Protein AF-V6KPD3-F1 (afdb_monomer_lite)

Organism: NCBI:txid1352936

Sequence (141 aa):
MPAPRALPAHQRRLLRAARAANPHTVLELTSAYPYVVDVTRLPAVLWTAYGGQAAGTALARTLAGDVSPAGSLPQTWYASDADLPDLFDYDVIGARQTYLFRRQPALPLRPRPVIRVLRVRRRLGRCRGRLAWTAARCWLC

Structure (mmCIF, N/CA/C/O backbone):
data_AF-V6KPD3-F1
#
_entry.id   AF-V6KPD3-F1
#
loop_
_atom_site.group_PDB
_atom_site.id
_atom_site.type_symbol
_atom_site.label_atom_id
_atom_site.label_alt_id
_atom_site.label_comp_id
_atom_site.label_asym_id
_atom_site.label_entity_id
_atom_site.label_seq_id
_atom_site.pdbx_PDB_ins_code
_atom_site.Cartn_x
_atom_site.Cartn_y
_atom_site.Cartn_z
_atom_site.occupancy
_atom_site.B_iso_or_equiv
_atom_site.auth_seq_id
_atom_site.auth_comp_id
_atom_site.auth_asym_id
_atom_site.auth_atom_id
_atom_site.pdbx_PDB_model_num
ATOM 1 N N . MET A 1 1 ? 7.419 -13.387 -19.919 1.00 42.94 1 MET A N 1
ATOM 2 C CA . MET A 1 1 ? 6.133 -12.731 -19.596 1.00 42.94 1 MET A CA 1
ATOM 3 C C . MET A 1 1 ? 6.321 -11.947 -18.310 1.00 42.94 1 MET A C 1
ATOM 5 O O . MET A 1 1 ? 6.799 -12.555 -17.356 1.00 42.94 1 MET A O 1
ATOM 9 N N . PRO A 1 2 ? 6.045 -10.634 -18.268 1.00 52.66 2 PRO A N 1
ATOM 10 C CA . PRO A 1 2 ? 6.165 -9.879 -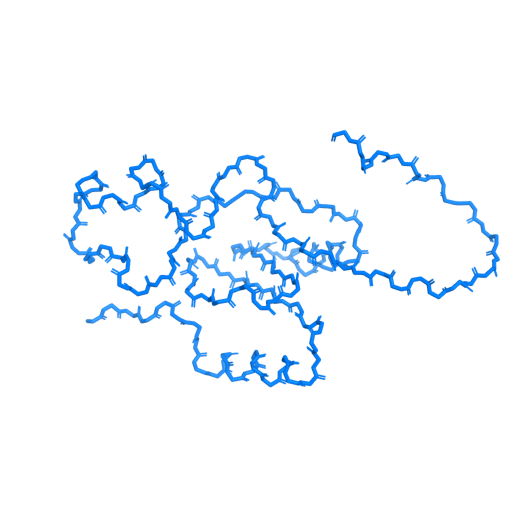17.025 1.00 52.66 2 PRO A CA 1
ATOM 11 C C . PRO A 1 2 ? 5.198 -10.448 -15.979 1.00 52.66 2 PRO A C 1
ATOM 13 O O . PRO A 1 2 ? 4.075 -10.837 -16.307 1.00 52.66 2 PRO A O 1
ATOM 16 N N . ALA A 1 3 ? 5.650 -10.548 -14.729 1.00 58.75 3 ALA A N 1
ATOM 17 C CA . ALA A 1 3 ? 4.810 -11.026 -13.639 1.00 58.75 3 ALA A CA 1
ATOM 18 C C . ALA A 1 3 ? 3.629 -10.057 -13.424 1.00 58.75 3 ALA A C 1
ATOM 20 O O . ALA A 1 3 ? 3.833 -8.838 -13.463 1.00 58.75 3 ALA A O 1
ATOM 21 N N . PRO A 1 4 ? 2.406 -10.566 -13.191 1.00 63.75 4 PRO A N 1
ATOM 22 C CA . PRO A 1 4 ? 1.257 -9.713 -12.910 1.00 63.75 4 PRO A CA 1
ATOM 23 C C . PRO A 1 4 ? 1.514 -8.918 -11.628 1.00 63.75 4 PRO A C 1
ATOM 25 O O . PRO A 1 4 ? 1.875 -9.501 -10.605 1.00 63.75 4 PRO A O 1
ATOM 28 N N . ARG A 1 5 ? 1.296 -7.596 -11.652 1.00 74.25 5 ARG A N 1
ATOM 29 C CA . ARG A 1 5 ? 1.456 -6.738 -10.456 1.00 74.25 5 ARG A CA 1
ATOM 30 C C . ARG A 1 5 ? 0.164 -6.625 -9.670 1.00 74.25 5 ARG A C 1
ATOM 32 O O . ARG A 1 5 ? 0.048 -5.817 -8.751 1.00 74.25 5 ARG A O 1
ATOM 39 N N . ALA A 1 6 ? -0.822 -7.442 -10.019 1.00 84.25 6 ALA A N 1
ATOM 40 C CA . ALA A 1 6 ? -1.980 -7.686 -9.189 1.00 84.25 6 ALA A CA 1
ATOM 41 C C . ALA A 1 6 ? -1.569 -8.425 -7.909 1.00 84.25 6 ALA A C 1
ATOM 43 O O . ALA A 1 6 ? -0.656 -9.252 -7.905 1.00 84.25 6 ALA A O 1
ATOM 44 N N . LEU A 1 7 ? -2.306 -8.185 -6.824 1.00 86.56 7 LEU A N 1
ATOM 45 C CA . LEU A 1 7 ? -2.158 -8.996 -5.618 1.00 86.56 7 LEU A CA 1
ATOM 46 C C . LEU A 1 7 ? -2.358 -10.488 -5.952 1.00 86.56 7 LEU A C 1
ATOM 48 O O . LEU A 1 7 ? -3.273 -10.825 -6.720 1.00 86.56 7 LEU A O 1
ATOM 52 N N . PRO A 1 8 ? -1.578 -11.394 -5.336 1.00 90.19 8 PRO A N 1
ATOM 53 C CA . PRO A 1 8 ? -1.774 -12.829 -5.467 1.00 90.19 8 PRO A CA 1
ATOM 54 C C . PRO A 1 8 ? -3.238 -13.243 -5.277 1.00 90.19 8 PRO A C 1
ATOM 56 O O . PRO A 1 8 ? -3.968 -12.694 -4.444 1.00 90.19 8 PRO A O 1
ATOM 59 N N . ALA A 1 9 ? -3.685 -14.247 -6.037 1.00 90.19 9 ALA A N 1
ATOM 60 C CA . ALA A 1 9 ? -5.098 -14.635 -6.094 1.00 90.19 9 ALA A CA 1
ATOM 61 C C . ALA A 1 9 ? -5.710 -14.936 -4.711 1.00 90.19 9 ALA A C 1
ATOM 63 O O . ALA A 1 9 ? -6.864 -14.585 -4.449 1.00 90.19 9 ALA A O 1
ATOM 64 N N . HIS A 1 10 ? -4.930 -15.534 -3.806 1.00 93.19 10 HIS A N 1
ATOM 65 C CA . HIS A 1 10 ? -5.351 -15.821 -2.435 1.00 93.19 10 HIS A CA 1
ATOM 66 C C . HIS A 1 10 ? -5.546 -14.545 -1.596 1.00 93.19 10 HIS A C 1
ATOM 68 O O . HIS A 1 10 ? -6.561 -14.430 -0.912 1.00 93.19 10 HIS A O 1
ATOM 74 N N . GLN A 1 11 ? -4.663 -13.547 -1.713 1.00 92.88 11 GLN A N 1
ATOM 75 C CA . GLN A 1 11 ? -4.800 -12.258 -1.019 1.00 92.88 11 GLN A CA 1
ATOM 76 C C . GLN A 1 11 ? -5.990 -11.460 -1.554 1.00 92.88 11 GLN A C 1
ATOM 78 O O . GLN A 1 11 ? -6.757 -10.887 -0.783 1.00 92.88 11 GLN A O 1
ATOM 83 N N . ARG A 1 12 ? -6.229 -11.495 -2.872 1.00 91.44 12 ARG A N 1
ATOM 84 C CA . ARG A 1 12 ? -7.430 -10.888 -3.471 1.00 91.44 12 ARG A CA 1
ATOM 85 C C . ARG A 1 12 ? -8.715 -11.533 -2.957 1.00 91.44 12 ARG A C 1
ATOM 87 O O . ARG A 1 12 ? -9.699 -10.833 -2.729 1.00 91.44 12 ARG A O 1
ATOM 94 N N . ARG A 1 13 ? -8.729 -12.862 -2.797 1.00 93.44 13 ARG A N 1
ATOM 95 C CA . ARG A 1 13 ? -9.861 -13.583 -2.193 1.00 93.44 13 ARG A CA 1
ATOM 96 C C . ARG A 1 13 ? -10.072 -13.170 -0.739 1.00 93.44 13 ARG A C 1
ATOM 98 O O . ARG A 1 13 ? -11.207 -12.883 -0.375 1.00 93.44 13 ARG A O 1
ATOM 105 N N . LEU A 1 14 ? -8.999 -13.090 0.048 1.00 93.88 14 LEU A N 1
ATOM 106 C CA . LEU A 1 14 ? -9.054 -12.654 1.442 1.00 93.88 14 LEU A CA 1
ATOM 107 C C . LEU A 1 14 ? -9.606 -11.231 1.565 1.00 93.88 14 LEU A C 1
ATOM 109 O O . LEU A 1 14 ? -10.541 -11.009 2.327 1.00 93.88 14 LEU A O 1
ATOM 113 N N . LEU A 1 15 ? -9.096 -10.290 0.767 1.00 91.25 15 LEU A N 1
ATOM 114 C CA . LEU A 1 15 ? -9.579 -8.911 0.762 1.00 91.25 15 LEU A CA 1
ATOM 115 C C . LEU A 1 15 ? -11.074 -8.841 0.430 1.00 91.25 15 LEU A C 1
ATOM 117 O O . LEU A 1 15 ? -11.818 -8.133 1.104 1.00 91.25 15 LEU A O 1
ATOM 121 N N . ARG A 1 16 ? -11.539 -9.606 -0.569 1.00 91.94 16 ARG A N 1
ATOM 122 C CA . ARG A 1 16 ? -12.972 -9.685 -0.899 1.00 91.94 16 ARG A CA 1
ATOM 123 C C . ARG A 1 16 ? -13.803 -10.259 0.246 1.00 91.94 16 ARG A C 1
ATOM 125 O O . ARG A 1 16 ? -14.843 -9.692 0.559 1.00 91.94 16 ARG A O 1
ATOM 132 N N . ALA A 1 17 ? -13.349 -11.344 0.871 1.00 94.62 17 ALA A N 1
ATOM 133 C CA . ALA A 1 17 ? -14.051 -11.969 1.990 1.00 94.62 17 ALA A CA 1
ATOM 134 C C . ALA A 1 17 ? -14.130 -11.033 3.207 1.00 94.62 17 ALA A C 1
ATOM 136 O O . ALA A 1 17 ? -15.209 -10.829 3.756 1.00 94.62 17 ALA A O 1
ATOM 137 N N . ALA A 1 18 ? -13.017 -10.390 3.571 1.00 93.50 18 ALA A N 1
ATOM 138 C CA . ALA A 1 18 ? -12.966 -9.416 4.659 1.00 93.50 18 ALA A CA 1
ATOM 139 C C . ALA A 1 18 ? -13.911 -8.234 4.402 1.00 93.50 18 ALA A C 1
ATOM 141 O O . ALA A 1 18 ? -14.655 -7.833 5.292 1.00 93.50 18 ALA A O 1
ATOM 142 N N . ARG A 1 19 ? -13.937 -7.730 3.163 1.00 91.31 19 ARG A N 1
ATOM 143 C CA . ARG A 1 19 ? -14.826 -6.643 2.735 1.00 91.31 19 ARG A CA 1
ATOM 144 C C . ARG A 1 19 ? -16.302 -7.015 2.740 1.00 91.31 19 ARG A C 1
ATOM 146 O O . ARG A 1 19 ? -17.128 -6.164 3.052 1.00 91.31 19 ARG A O 1
ATOM 153 N N . ALA A 1 20 ? -16.625 -8.251 2.367 1.00 93.06 20 ALA A N 1
ATOM 154 C CA . ALA A 1 20 ? -17.989 -8.762 2.423 1.00 93.06 20 ALA A CA 1
ATOM 155 C C . ALA A 1 20 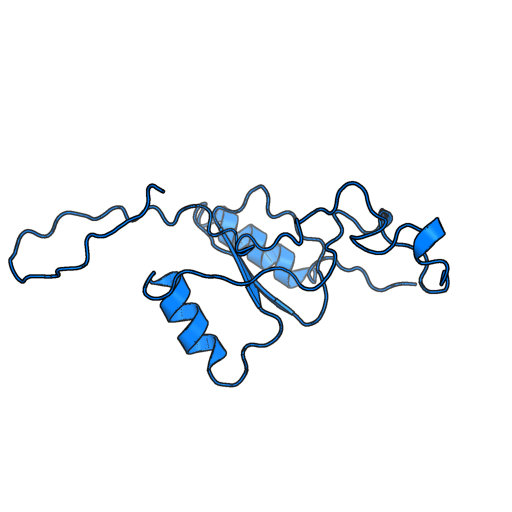? -18.467 -8.907 3.876 1.00 93.06 20 ALA A C 1
ATOM 157 O O . ALA A 1 20 ? -19.610 -8.581 4.175 1.00 93.06 20 ALA A O 1
ATOM 158 N N . ALA A 1 21 ? -17.579 -9.335 4.778 1.00 95.75 21 ALA A N 1
ATOM 159 C CA . ALA A 1 21 ? -17.875 -9.441 6.203 1.00 95.75 21 ALA A CA 1
ATOM 160 C C . ALA A 1 21 ? -17.950 -8.072 6.903 1.00 95.75 21 ALA A C 1
ATOM 162 O O . ALA A 1 21 ? -18.734 -7.898 7.833 1.00 95.75 21 ALA A O 1
ATOM 163 N N . ASN A 1 22 ? -17.138 -7.097 6.480 1.00 93.25 22 ASN A N 1
ATOM 164 C CA . ASN A 1 22 ? -17.096 -5.771 7.084 1.00 93.25 22 ASN A CA 1
ATOM 165 C C . ASN A 1 22 ? -16.814 -4.665 6.039 1.00 93.25 22 ASN A C 1
ATOM 167 O O . ASN A 1 22 ? -15.699 -4.553 5.529 1.00 93.25 22 ASN A O 1
ATOM 171 N N . PRO A 1 23 ? -17.762 -3.749 5.763 1.00 87.81 23 PRO A N 1
ATOM 172 C CA . PRO A 1 23 ? -17.534 -2.642 4.831 1.00 87.81 23 PRO A CA 1
ATOM 173 C C . PRO A 1 23 ? -16.516 -1.604 5.341 1.00 87.81 23 PRO A C 1
ATOM 175 O O . PRO A 1 23 ? -16.084 -0.741 4.573 1.00 87.81 23 PRO A O 1
ATOM 178 N N . HIS A 1 24 ? -16.103 -1.680 6.610 1.00 88.88 24 HIS A N 1
ATOM 179 C CA . HIS A 1 24 ? -15.083 -0.830 7.226 1.00 88.88 24 HIS A CA 1
ATOM 180 C C . HIS A 1 24 ? -13.673 -1.454 7.242 1.00 88.88 24 HIS A C 1
ATOM 182 O O . HIS A 1 24 ? -12.810 -0.978 7.975 1.00 88.88 24 HIS A O 1
ATOM 188 N N . THR A 1 25 ? -13.401 -2.489 6.436 1.00 89.75 25 THR A N 1
ATOM 189 C CA . THR A 1 25 ? -12.044 -3.051 6.296 1.00 89.75 25 THR A CA 1
ATOM 190 C C . THR A 1 25 ? -11.041 -2.012 5.792 1.00 89.75 25 THR A C 1
ATOM 192 O O . THR A 1 25 ? -11.245 -1.417 4.732 1.00 89.75 25 THR A O 1
ATOM 195 N N . VAL A 1 26 ? -9.932 -1.858 6.517 1.00 89.88 26 VAL A N 1
ATOM 196 C CA . VAL A 1 26 ? -8.744 -1.091 6.112 1.00 89.88 26 VAL A CA 1
ATOM 197 C C . VAL A 1 26 ? -7.726 -2.046 5.492 1.00 89.88 26 VAL A C 1
ATOM 199 O O . VAL A 1 26 ? -7.571 -3.167 5.974 1.00 89.88 26 VAL A O 1
ATOM 202 N N . LEU A 1 27 ? -7.041 -1.614 4.433 1.00 90.19 27 LEU A N 1
ATOM 203 C CA . LEU A 1 27 ? -5.962 -2.378 3.805 1.00 90.19 27 LEU A CA 1
ATOM 204 C C . LEU A 1 27 ? -4.607 -1.774 4.179 1.00 90.19 27 LEU A C 1
ATOM 206 O O . LEU A 1 27 ? -4.382 -0.585 3.969 1.00 90.19 27 LEU A O 1
ATOM 210 N N . GLU A 1 28 ? -3.703 -2.598 4.692 1.00 91.00 28 GLU A N 1
ATOM 211 C CA . GLU A 1 28 ? -2.286 -2.269 4.833 1.00 91.00 28 GLU A CA 1
ATOM 212 C C . GLU A 1 28 ? -1.491 -3.083 3.804 1.00 91.00 28 GLU A C 1
ATOM 214 O O . GLU A 1 28 ? -1.781 -4.258 3.574 1.00 91.00 28 GLU A O 1
ATOM 219 N N . LEU A 1 29 ? -0.563 -2.420 3.116 1.00 89.69 29 LEU A N 1
ATOM 220 C CA . LEU A 1 29 ? 0.290 -3.001 2.088 1.00 89.69 29 LEU A CA 1
ATOM 221 C C . LEU A 1 29 ? 1.757 -2.781 2.455 1.00 89.69 29 LEU A C 1
ATOM 223 O O . LEU A 1 29 ? 2.285 -1.686 2.264 1.00 89.69 29 LEU A O 1
ATOM 227 N N . THR A 1 30 ? 2.427 -3.849 2.878 1.00 90.12 30 THR A N 1
ATOM 228 C CA . THR A 1 30 ? 3.888 -3.901 2.991 1.00 90.12 30 THR A CA 1
ATOM 229 C C . THR A 1 30 ? 4.481 -4.479 1.704 1.00 90.12 30 THR A C 1
ATOM 231 O O . THR A 1 30 ? 4.232 -5.640 1.372 1.00 90.12 30 THR A O 1
ATOM 234 N N . SER A 1 31 ? 5.225 -3.681 0.931 1.00 87.31 31 SER A N 1
ATOM 235 C CA . SER A 1 31 ? 5.777 -4.127 -0.361 1.00 87.31 31 SER A CA 1
ATOM 236 C C . SER A 1 31 ? 6.930 -3.273 -0.886 1.00 87.31 31 SER A C 1
ATOM 238 O O . SER A 1 31 ? 6.906 -2.051 -0.778 1.00 87.31 31 SER A O 1
ATOM 240 N N . ALA A 1 32 ? 7.894 -3.907 -1.564 1.00 84.56 32 ALA A N 1
ATOM 241 C CA . ALA A 1 32 ? 9.011 -3.207 -2.209 1.00 84.56 32 ALA A CA 1
ATOM 242 C C . ALA A 1 32 ? 8.613 -2.442 -3.487 1.00 84.56 32 ALA A C 1
ATOM 244 O O . ALA A 1 32 ? 9.277 -1.486 -3.870 1.00 84.56 32 ALA A O 1
ATOM 245 N N . TYR A 1 33 ? 7.556 -2.885 -4.169 1.00 82.25 33 TYR A N 1
ATOM 246 C CA . TYR A 1 33 ? 7.161 -2.433 -5.504 1.00 82.25 33 TYR A CA 1
ATOM 247 C C . TYR A 1 33 ? 5.662 -2.110 -5.554 1.00 82.25 33 TYR A C 1
ATOM 249 O O . TYR A 1 33 ? 4.899 -2.602 -4.720 1.00 82.25 33 TYR A O 1
ATOM 257 N N . PRO A 1 34 ? 5.220 -1.265 -6.504 1.00 81.12 34 PRO A N 1
ATOM 258 C CA . PRO A 1 34 ? 3.825 -0.863 -6.580 1.00 81.12 34 PRO A CA 1
ATOM 259 C C . PRO A 1 34 ? 2.959 -2.029 -7.063 1.00 81.12 34 PRO A C 1
ATOM 261 O O . PRO A 1 34 ? 3.265 -2.668 -8.071 1.00 81.12 34 PRO A O 1
ATOM 264 N N . TYR A 1 35 ? 1.853 -2.263 -6.359 1.00 84.56 35 TYR A N 1
ATOM 265 C CA . TYR A 1 35 ? 0.826 -3.217 -6.763 1.00 84.56 35 TYR A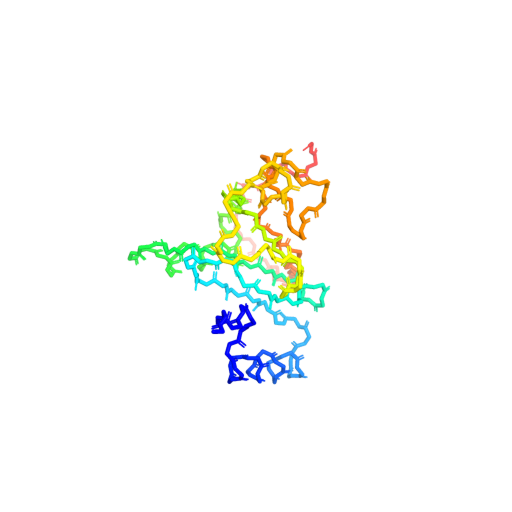 CA 1
ATOM 266 C C . TYR A 1 35 ? -0.332 -2.507 -7.460 1.00 84.56 35 TYR A C 1
ATOM 268 O O . TYR A 1 35 ? -0.740 -1.409 -7.077 1.00 84.56 35 TYR A O 1
ATOM 276 N N . VAL A 1 36 ? -0.922 -3.186 -8.438 1.00 83.38 36 VAL A N 1
ATOM 277 C CA . VAL A 1 36 ? -2.174 -2.782 -9.073 1.00 83.38 36 VAL A CA 1
ATOM 278 C C . VAL A 1 36 ? -3.333 -3.289 -8.216 1.00 83.38 36 VAL A C 1
ATOM 280 O O . VAL A 1 36 ? -3.694 -4.470 -8.235 1.00 83.38 36 VAL A O 1
ATOM 283 N N . VAL A 1 37 ? -3.898 -2.383 -7.416 1.00 80.62 37 VAL A N 1
ATOM 284 C CA . VAL A 1 37 ? -5.021 -2.652 -6.508 1.00 80.62 37 VAL A CA 1
ATOM 285 C C . VAL A 1 37 ? -6.058 -1.547 -6.636 1.00 80.62 37 VAL A C 1
ATOM 287 O O . VAL A 1 37 ? -5.732 -0.366 -6.549 1.00 80.62 37 VAL A O 1
ATOM 290 N N . ASP A 1 38 ? -7.327 -1.931 -6.783 1.00 78.88 38 ASP A N 1
ATOM 291 C CA . ASP A 1 38 ? -8.435 -0.983 -6.694 1.00 78.88 38 ASP A CA 1
ATOM 292 C C . ASP A 1 38 ? -8.651 -0.559 -5.235 1.00 78.88 38 ASP A C 1
ATOM 294 O O . ASP A 1 38 ? -9.205 -1.294 -4.413 1.00 78.88 38 ASP A O 1
ATOM 298 N N . VAL A 1 39 ? -8.200 0.653 -4.925 1.00 79.25 39 VAL A N 1
ATOM 299 C CA . VAL A 1 39 ? -8.324 1.274 -3.603 1.00 79.25 39 VAL A CA 1
ATOM 300 C C . VAL A 1 39 ? -9.564 2.160 -3.471 1.00 79.25 39 VAL A C 1
ATOM 302 O O . VAL A 1 39 ? -9.851 2.646 -2.381 1.00 79.25 39 VAL A O 1
ATOM 305 N N . THR A 1 40 ? -10.322 2.377 -4.551 1.00 77.12 40 THR A N 1
ATOM 306 C CA . THR A 1 40 ? -11.430 3.351 -4.582 1.00 77.12 40 THR A CA 1
ATOM 307 C C . THR A 1 40 ? -12.588 2.967 -3.664 1.00 77.12 40 THR A C 1
ATOM 309 O O . THR A 1 40 ? -13.296 3.830 -3.149 1.00 77.12 40 THR A O 1
ATOM 312 N N . ARG A 1 41 ? -12.764 1.662 -3.430 1.00 77.31 41 ARG A N 1
ATOM 313 C CA . ARG A 1 41 ? -13.839 1.092 -2.605 1.00 77.31 41 ARG A CA 1
ATOM 314 C C . ARG A 1 41 ? -13.424 0.839 -1.157 1.00 77.31 41 ARG A C 1
ATOM 316 O O . ARG A 1 41 ? -14.229 0.313 -0.387 1.00 77.31 41 ARG A O 1
ATOM 323 N N . LEU A 1 42 ? -12.189 1.171 -0.785 1.00 81.56 42 LEU A N 1
ATOM 324 C CA . LEU A 1 42 ? -11.676 0.982 0.567 1.00 81.56 42 LEU A CA 1
ATOM 325 C C . LEU A 1 42 ? -11.806 2.279 1.374 1.00 81.56 42 LEU A C 1
ATOM 327 O O . LEU A 1 42 ? -11.475 3.348 0.864 1.00 81.56 42 LEU A O 1
ATOM 331 N N . PRO A 1 43 ? -12.257 2.210 2.640 1.00 84.00 43 PRO A N 1
ATOM 332 C CA . PRO A 1 43 ? -12.298 3.369 3.514 1.00 84.00 43 PRO A CA 1
ATOM 333 C C . PRO A 1 43 ? -10.892 3.900 3.764 1.00 84.00 43 PRO A C 1
ATOM 335 O O . PRO A 1 43 ? -10.706 5.096 3.721 1.00 84.00 43 PRO A O 1
ATOM 338 N N . ALA A 1 44 ? -9.880 3.060 3.968 1.00 84.88 44 ALA A N 1
ATOM 339 C CA . ALA A 1 44 ? -8.512 3.541 4.112 1.00 84.88 44 ALA A CA 1
ATOM 340 C C . ALA A 1 44 ? -7.511 2.530 3.561 1.00 84.88 44 ALA A C 1
ATOM 342 O O . ALA A 1 44 ? -7.748 1.318 3.614 1.00 84.88 44 ALA A O 1
ATOM 343 N N . VAL A 1 45 ? -6.395 3.057 3.054 1.00 86.62 45 VAL A N 1
ATOM 344 C CA . VAL A 1 45 ? -5.254 2.266 2.591 1.00 86.62 45 VAL A CA 1
ATOM 345 C C . VAL A 1 45 ? -3.966 2.860 3.147 1.00 86.62 45 VAL A C 1
ATOM 347 O O . VAL A 1 45 ? -3.722 4.062 3.029 1.00 86.62 45 VAL A O 1
ATOM 350 N N . LEU A 1 46 ? -3.160 2.001 3.760 1.00 88.25 46 LEU A N 1
ATOM 351 C CA . LEU A 1 46 ? -1.824 2.288 4.266 1.00 88.25 46 LEU A CA 1
ATOM 352 C C . LEU A 1 46 ? -0.814 1.536 3.405 1.00 88.25 46 LEU A C 1
ATOM 354 O O . LEU A 1 46 ? -1.028 0.370 3.084 1.00 88.25 46 LEU A O 1
ATOM 358 N N . TRP A 1 47 ? 0.280 2.197 3.042 1.00 88.25 47 TRP A N 1
ATOM 359 C CA . TRP A 1 47 ? 1.405 1.548 2.380 1.00 88.25 47 TRP A CA 1
ATOM 360 C C . TRP A 1 47 ? 2.690 1.838 3.142 1.00 88.25 47 TRP A C 1
ATOM 362 O O . TRP A 1 47 ? 2.924 2.966 3.580 1.00 88.25 47 TRP A O 1
ATOM 372 N N . THR A 1 48 ? 3.519 0.812 3.266 1.00 86.81 48 THR A N 1
ATOM 373 C CA . THR A 1 48 ? 4.888 0.898 3.757 1.00 86.81 48 THR A CA 1
ATOM 374 C C . THR A 1 48 ? 5.772 0.027 2.873 1.00 86.81 48 THR A C 1
ATOM 376 O O . THR A 1 48 ? 5.327 -1.001 2.363 1.00 86.81 48 THR A O 1
ATOM 379 N N . ALA A 1 49 ? 7.023 0.432 2.658 1.00 82.06 49 ALA A N 1
ATOM 380 C CA . ALA A 1 49 ? 7.961 -0.400 1.914 1.00 82.06 49 ALA A CA 1
ATOM 381 C C . ALA A 1 49 ? 8.321 -1.635 2.752 1.00 82.06 49 ALA A C 1
ATOM 383 O O . ALA A 1 49 ? 7.771 -2.715 2.561 1.00 82.06 49 ALA A O 1
ATOM 384 N N . TYR A 1 50 ? 9.179 -1.422 3.749 1.00 80.38 50 TYR A N 1
ATOM 385 C CA . TYR A 1 50 ? 9.433 -2.318 4.871 1.00 80.38 50 TYR A CA 1
ATOM 386 C C . TYR A 1 50 ? 9.812 -1.438 6.067 1.00 80.38 50 TYR A C 1
ATOM 388 O O . TYR A 1 50 ? 10.812 -0.729 6.025 1.00 80.38 50 TYR A O 1
ATOM 396 N N . GLY A 1 51 ? 9.005 -1.437 7.129 1.00 78.88 51 GLY A N 1
ATOM 397 C CA . GLY A 1 51 ? 9.183 -0.535 8.280 1.00 78.88 51 GLY A CA 1
ATOM 398 C C . GLY A 1 51 ? 10.209 -1.002 9.324 1.00 78.88 51 GLY A C 1
ATOM 399 O O . GLY A 1 51 ? 10.153 -0.558 10.470 1.00 78.88 51 GLY A O 1
ATOM 400 N N . GLY A 1 52 ? 11.091 -1.941 8.965 1.00 87.94 52 GLY A N 1
ATOM 401 C CA . GLY A 1 52 ? 12.032 -2.580 9.889 1.00 87.94 52 GLY A CA 1
ATOM 402 C C . GLY A 1 52 ? 11.353 -3.291 11.069 1.00 87.94 52 GLY A C 1
ATOM 403 O O . GLY A 1 52 ? 10.164 -3.602 11.039 1.00 87.94 52 GLY A O 1
ATOM 404 N N . GLN A 1 53 ? 12.114 -3.527 12.140 1.00 92.44 53 GLN A N 1
ATOM 405 C CA . GLN A 1 53 ? 11.640 -4.252 13.333 1.00 92.44 53 GLN A CA 1
ATOM 406 C C . GLN A 1 53 ? 10.526 -3.508 14.092 1.00 92.44 53 GLN A C 1
ATOM 408 O O . GLN A 1 53 ? 9.699 -4.123 14.758 1.00 92.44 53 GLN A O 1
ATOM 413 N N . ALA A 1 54 ? 10.467 -2.180 13.967 1.00 91.06 54 ALA A N 1
ATOM 414 C CA . ALA A 1 54 ? 9.461 -1.347 14.624 1.00 91.06 54 ALA A CA 1
ATOM 415 C C . ALA A 1 54 ? 8.179 -1.146 13.788 1.00 91.06 54 ALA A C 1
ATOM 417 O O . ALA A 1 54 ? 7.281 -0.422 14.227 1.00 91.06 54 ALA A O 1
ATOM 418 N N . ALA A 1 55 ? 8.067 -1.776 12.608 1.00 88.88 55 ALA A N 1
ATOM 419 C CA . ALA A 1 55 ? 6.952 -1.580 11.677 1.00 88.88 55 ALA A CA 1
ATOM 420 C C . ALA A 1 55 ? 5.582 -1.827 12.323 1.00 88.88 55 ALA A C 1
ATOM 422 O O . ALA A 1 55 ? 4.668 -1.025 12.147 1.00 88.88 55 ALA A O 1
ATOM 423 N N . GLY A 1 56 ? 5.449 -2.906 13.102 1.00 89.31 56 GLY A N 1
ATOM 424 C CA . GLY A 1 56 ? 4.190 -3.261 13.763 1.00 89.31 56 GLY A CA 1
ATOM 425 C C . GLY A 1 56 ? 3.744 -2.205 14.774 1.00 89.31 56 GLY A C 1
ATOM 426 O O . GLY A 1 56 ? 2.596 -1.762 14.748 1.00 89.31 56 GLY A O 1
ATOM 427 N N . THR A 1 57 ? 4.668 -1.732 15.614 1.00 92.75 57 THR A N 1
ATOM 428 C CA . THR A 1 57 ? 4.401 -0.661 16.585 1.00 92.75 57 THR A CA 1
ATOM 429 C C . THR A 1 57 ? 4.040 0.645 15.884 1.00 92.75 57 THR A C 1
ATOM 431 O O . THR A 1 57 ? 3.088 1.315 16.284 1.00 92.75 57 THR A O 1
ATOM 434 N N . ALA A 1 58 ? 4.767 1.005 14.824 1.00 89.12 58 ALA A N 1
ATOM 435 C CA . ALA A 1 58 ? 4.475 2.200 14.040 1.00 89.12 58 ALA A CA 1
ATOM 436 C C . ALA A 1 58 ? 3.074 2.127 13.412 1.00 89.12 58 ALA A C 1
ATOM 438 O O . ALA A 1 58 ? 2.279 3.052 13.575 1.00 89.12 58 ALA A O 1
ATOM 439 N N . LEU A 1 59 ? 2.738 0.997 12.783 1.00 89.62 59 LEU A N 1
ATOM 440 C CA . LEU A 1 59 ? 1.430 0.758 12.182 1.00 89.62 59 LEU A CA 1
ATOM 441 C C . LEU A 1 59 ? 0.299 0.852 13.214 1.00 89.62 59 LEU A C 1
ATOM 443 O O . LEU A 1 59 ? -0.698 1.531 12.968 1.00 89.62 59 LEU A O 1
ATOM 447 N N . ALA A 1 60 ? 0.459 0.219 14.379 1.00 91.38 60 ALA A N 1
ATOM 448 C CA . ALA A 1 60 ? -0.539 0.252 15.444 1.00 91.38 60 ALA A CA 1
ATOM 449 C C . ALA A 1 60 ? -0.801 1.683 15.940 1.00 91.38 60 ALA A C 1
ATOM 451 O O . ALA A 1 60 ? -1.955 2.098 16.039 1.00 91.38 60 ALA A O 1
ATOM 452 N N . ARG A 1 61 ? 0.259 2.467 16.176 1.00 91.38 61 ARG A N 1
ATOM 453 C CA . ARG A 1 61 ? 0.154 3.875 16.601 1.00 91.38 61 ARG A CA 1
ATOM 454 C C . ARG A 1 61 ? -0.502 4.752 15.536 1.00 91.38 61 ARG A C 1
ATOM 456 O O . ARG A 1 61 ? -1.311 5.618 15.866 1.00 91.38 61 ARG A O 1
ATOM 463 N N . THR A 1 62 ? -0.215 4.513 14.257 1.00 89.88 62 THR A N 1
ATOM 464 C CA . THR A 1 62 ? -0.886 5.218 13.155 1.00 89.88 62 THR A CA 1
ATOM 465 C C . THR A 1 62 ? -2.370 4.860 13.068 1.00 89.88 62 THR A C 1
ATOM 467 O O . THR A 1 62 ? -3.205 5.752 12.926 1.00 89.88 62 THR A O 1
ATOM 470 N N . LEU A 1 63 ? -2.728 3.580 13.206 1.00 88.12 63 LEU A N 1
ATOM 471 C CA . LEU A 1 63 ? -4.125 3.129 13.198 1.00 88.12 63 LEU A CA 1
ATOM 472 C C . LEU A 1 63 ? -4.917 3.630 14.418 1.00 88.12 63 LEU A C 1
ATOM 474 O O . LEU A 1 63 ? -6.099 3.949 14.288 1.00 88.12 63 LEU A O 1
ATOM 478 N N . ALA A 1 64 ? -4.274 3.736 15.585 1.00 89.69 64 ALA A N 1
ATOM 479 C CA . ALA A 1 64 ? -4.868 4.288 16.805 1.00 89.69 64 ALA A CA 1
ATOM 480 C C . ALA A 1 64 ? -5.087 5.815 16.739 1.00 89.69 64 ALA A C 1
ATOM 482 O O . ALA A 1 64 ? -5.965 6.353 17.431 1.00 89.69 64 ALA A O 1
ATOM 483 N N . GLY A 1 65 ? -4.334 6.493 15.865 1.00 87.94 65 GLY A N 1
ATOM 484 C CA . GLY A 1 65 ? -4.339 7.943 15.687 1.00 87.94 65 GLY A CA 1
ATOM 485 C C . GLY A 1 65 ? -3.296 8.686 16.526 1.00 87.94 65 GLY A C 1
ATOM 486 O O . GLY A 1 65 ? -3.328 9.912 16.559 1.00 87.94 65 GLY A O 1
ATOM 487 N N . ASP A 1 66 ? -2.367 7.977 17.170 1.00 90.25 66 ASP A N 1
ATOM 488 C CA . ASP A 1 66 ? -1.285 8.578 17.964 1.00 90.25 66 ASP A CA 1
ATOM 489 C C . ASP A 1 66 ? -0.258 9.292 17.079 1.00 90.25 66 ASP A C 1
ATOM 491 O O . ASP A 1 66 ? 0.421 10.220 17.515 1.00 90.25 66 ASP A O 1
ATOM 495 N N . VAL A 1 67 ? -0.117 8.833 15.831 1.00 86.50 67 VAL A N 1
ATOM 496 C CA . VAL A 1 67 ? 0.789 9.405 14.834 1.00 86.50 67 VAL A CA 1
ATOM 497 C C . VAL A 1 67 ? 0.021 9.636 13.542 1.00 86.50 67 VAL A C 1
ATOM 499 O O . VAL A 1 67 ? -0.511 8.698 12.947 1.00 86.50 67 VAL A O 1
ATOM 502 N N . SER A 1 68 ? -0.006 10.888 13.085 1.00 85.31 68 SER A N 1
ATOM 503 C CA . SER A 1 68 ? -0.543 11.215 11.765 1.00 85.31 68 SER A CA 1
ATOM 504 C C . SER A 1 68 ? 0.450 10.787 10.689 1.00 85.31 68 SER A C 1
ATOM 506 O O . SER A 1 68 ? 1.633 11.123 10.780 1.00 85.31 68 SER A O 1
ATOM 508 N N . PRO A 1 69 ? 0.008 10.048 9.666 1.00 83.25 69 PRO A N 1
ATOM 509 C CA . PRO A 1 69 ? 0.912 9.613 8.627 1.00 83.25 69 PRO A CA 1
ATOM 510 C C . PRO A 1 69 ? 1.345 10.799 7.759 1.00 83.25 69 PRO A C 1
ATOM 512 O O . PRO A 1 69 ? 0.510 11.587 7.319 1.00 83.25 69 PRO A O 1
ATOM 515 N N . ALA A 1 70 ? 2.652 10.904 7.505 1.00 80.69 70 ALA A N 1
ATOM 516 C CA . ALA A 1 70 ? 3.252 12.032 6.788 1.00 80.69 70 ALA A CA 1
ATOM 517 C C . ALA A 1 70 ? 3.962 11.645 5.467 1.00 80.69 70 ALA A C 1
ATOM 519 O O . ALA A 1 70 ? 4.481 12.507 4.761 1.00 80.69 70 ALA A O 1
ATOM 520 N N . GLY A 1 71 ? 4.015 10.351 5.133 1.00 77.00 71 GLY A N 1
ATOM 521 C CA . GLY A 1 71 ? 4.798 9.840 4.003 1.00 77.00 71 GLY A CA 1
ATOM 522 C C . GLY A 1 71 ? 4.254 10.272 2.642 1.00 77.00 71 GLY A C 1
ATOM 523 O O . GLY A 1 71 ? 3.045 10.339 2.448 1.00 77.00 71 GLY A O 1
ATOM 524 N N . SER A 1 72 ? 5.149 10.544 1.692 1.00 80.00 72 SER A N 1
ATOM 525 C CA . SER A 1 72 ? 4.821 10.727 0.271 1.00 80.00 72 SER A CA 1
ATOM 526 C C . SER A 1 72 ? 5.353 9.535 -0.521 1.00 80.00 72 SER A C 1
ATOM 528 O O . SER A 1 72 ? 6.344 8.922 -0.124 1.00 80.00 72 SER A O 1
ATOM 530 N N . LEU A 1 73 ? 4.697 9.183 -1.626 1.00 82.88 73 LEU A N 1
ATOM 531 C CA . LEU A 1 73 ? 5.116 8.038 -2.430 1.00 82.88 73 LEU A CA 1
ATOM 532 C C . LEU A 1 73 ? 6.428 8.349 -3.173 1.00 82.88 73 LEU A C 1
ATOM 534 O O . LEU A 1 73 ? 6.461 9.313 -3.938 1.00 82.88 73 LEU A O 1
ATOM 538 N N . PRO A 1 74 ? 7.484 7.528 -3.010 1.00 79.31 74 PRO A N 1
ATOM 539 C CA . PRO A 1 74 ? 8.757 7.732 -3.702 1.00 79.31 74 PRO A CA 1
ATOM 540 C C . PRO A 1 74 ? 8.748 7.187 -5.139 1.00 79.31 74 PRO A C 1
ATOM 542 O O . PRO A 1 74 ? 9.677 7.433 -5.901 1.00 79.31 74 PRO A O 1
ATOM 545 N N . GLN A 1 75 ? 7.713 6.429 -5.515 1.00 79.88 75 GLN A N 1
ATOM 546 C CA . GLN A 1 75 ? 7.626 5.710 -6.785 1.00 79.88 75 GLN A CA 1
ATOM 547 C C . GLN A 1 75 ? 6.271 5.908 -7.454 1.00 79.88 75 GLN A C 1
ATOM 549 O O . GLN A 1 75 ? 5.259 6.083 -6.778 1.00 79.88 75 GLN A O 1
ATOM 554 N N . THR A 1 76 ? 6.241 5.823 -8.784 1.00 80.00 76 THR A N 1
ATOM 555 C CA . THR A 1 76 ? 5.010 5.964 -9.574 1.00 80.00 76 THR A CA 1
ATOM 556 C C . THR A 1 76 ? 4.152 4.708 -9.450 1.00 80.00 76 THR A C 1
ATOM 558 O O . THR A 1 76 ? 4.618 3.610 -9.743 1.00 80.00 76 THR A O 1
ATOM 561 N N . TRP A 1 77 ? 2.887 4.869 -9.056 1.00 82.12 77 TRP A N 1
ATOM 562 C CA . TRP A 1 77 ? 1.911 3.777 -9.042 1.00 82.12 77 TRP A CA 1
ATOM 563 C C . TRP A 1 77 ? 1.036 3.825 -10.293 1.00 82.12 77 TRP A C 1
ATOM 565 O O . TRP A 1 77 ? 0.518 4.881 -10.673 1.00 82.12 77 TRP A O 1
ATOM 575 N N . TYR A 1 78 ? 0.885 2.664 -10.921 1.00 78.69 78 TYR A N 1
ATOM 576 C CA . TYR A 1 78 ? 0.148 2.462 -12.163 1.00 78.69 78 TYR A CA 1
ATOM 577 C C . TYR A 1 78 ? -1.276 1.994 -11.855 1.00 78.69 78 TYR A C 1
ATOM 579 O O . TYR A 1 78 ? -1.493 1.286 -10.873 1.00 78.69 78 TYR A O 1
ATOM 587 N N . ALA A 1 79 ? -2.247 2.404 -12.676 1.00 77.94 79 ALA A N 1
ATOM 588 C CA . ALA A 1 79 ? -3.636 1.980 -12.507 1.00 77.94 79 ALA A CA 1
ATOM 589 C C . ALA A 1 79 ? -3.857 0.560 -13.041 1.00 77.94 79 ALA A C 1
ATOM 591 O O . ALA A 1 79 ? -4.732 -0.147 -12.543 1.00 77.94 79 ALA A O 1
ATOM 592 N N . SER A 1 80 ? -3.063 0.140 -14.030 1.00 78.25 80 SER A N 1
ATOM 593 C CA . SER A 1 80 ? -3.163 -1.178 -14.643 1.00 78.25 80 SER A CA 1
ATOM 594 C C . SER A 1 80 ? -1.827 -1.738 -15.147 1.00 78.25 80 SER A C 1
ATOM 596 O O . SER A 1 80 ? -0.911 -0.987 -15.479 1.00 78.25 80 SER A O 1
ATOM 598 N N . ASP A 1 81 ? -1.802 -3.072 -15.279 1.00 80.00 81 ASP A N 1
ATOM 599 C CA . ASP A 1 81 ? -1.004 -3.885 -16.217 1.00 80.00 81 ASP A CA 1
ATOM 600 C C . ASP A 1 81 ? -0.557 -3.146 -17.489 1.00 80.00 81 ASP A C 1
ATOM 602 O O . ASP A 1 81 ? 0.622 -3.057 -17.820 1.00 80.00 81 ASP A O 1
ATOM 606 N N . ALA A 1 82 ? -1.549 -2.633 -18.217 1.00 80.12 82 ALA A N 1
ATOM 607 C CA . ALA A 1 82 ? -1.393 -2.110 -19.570 1.00 80.12 82 ALA A CA 1
ATOM 608 C C . ALA A 1 82 ? -0.744 -0.724 -19.617 1.00 80.12 82 ALA A C 1
ATOM 610 O O . ALA A 1 82 ? -0.247 -0.307 -20.656 1.00 80.12 82 ALA A O 1
ATOM 611 N N . ASP A 1 83 ? -0.741 -0.010 -18.493 1.00 77.62 83 ASP A N 1
ATOM 612 C CA . ASP A 1 83 ? -0.128 1.310 -18.399 1.00 77.62 83 ASP A CA 1
ATOM 613 C C . ASP A 1 83 ? 1.397 1.255 -18.290 1.00 77.62 83 ASP A C 1
ATOM 615 O O . ASP A 1 83 ? 2.047 2.291 -18.114 1.00 77.62 83 ASP A O 1
ATOM 619 N N . LEU A 1 84 ? 1.956 0.049 -18.266 1.00 77.75 84 LEU A N 1
ATOM 620 C CA . LEU A 1 84 ? 3.357 -0.165 -18.014 1.00 77.75 84 LEU A CA 1
ATOM 621 C C . LEU A 1 84 ? 4.137 -0.293 -19.309 1.00 77.75 84 LEU A C 1
ATOM 623 O O . LEU A 1 84 ? 3.715 -1.026 -20.201 1.00 77.75 84 LEU A O 1
ATOM 627 N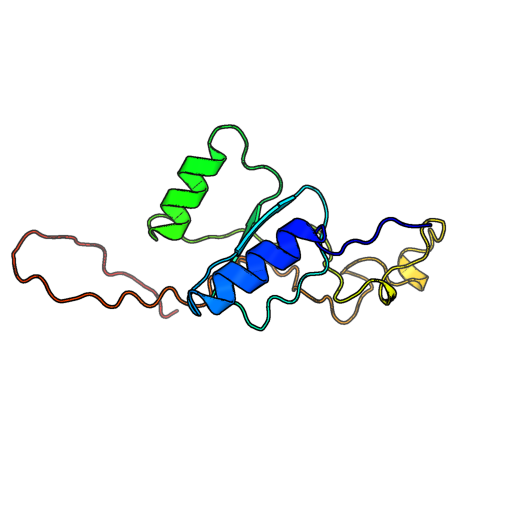 N . PRO A 1 85 ? 5.282 0.395 -19.392 1.00 78.69 85 PRO A N 1
ATOM 628 C CA . PRO A 1 85 ? 6.185 0.239 -20.515 1.00 78.69 85 PRO A CA 1
ATOM 629 C C . PRO A 1 85 ? 6.691 -1.203 -20.593 1.00 78.69 85 PRO A C 1
ATOM 631 O O . PRO A 1 85 ? 6.691 -1.938 -19.593 1.00 78.69 85 PRO A O 1
ATOM 634 N N . ASP A 1 86 ? 7.138 -1.586 -21.786 1.00 82.69 86 ASP A N 1
ATOM 635 C CA . ASP A 1 86 ? 7.818 -2.860 -21.972 1.00 82.69 86 ASP A CA 1
ATOM 636 C C . ASP A 1 86 ? 9.063 -2.936 -21.076 1.00 82.69 86 ASP A C 1
ATOM 638 O O . ASP A 1 86 ? 9.715 -1.931 -20.797 1.00 82.69 86 ASP A O 1
ATOM 642 N N . LEU A 1 87 ? 9.388 -4.140 -20.601 1.00 81.19 87 LEU A N 1
ATOM 643 C CA . LEU A 1 87 ? 10.509 -4.346 -19.684 1.00 81.19 87 LEU A CA 1
ATOM 644 C C . LEU A 1 87 ? 11.854 -3.920 -20.295 1.00 81.19 87 LEU A C 1
ATOM 646 O O . LEU A 1 87 ? 12.754 -3.534 -19.551 1.00 81.19 87 LEU A O 1
ATOM 650 N N . PHE A 1 88 ? 11.988 -4.007 -21.620 1.00 87.00 88 PHE A N 1
ATOM 651 C CA . PHE A 1 88 ? 13.207 -3.674 -22.355 1.00 87.00 88 PHE A CA 1
ATOM 652 C C . PHE A 1 88 ? 13.155 -2.295 -23.019 1.00 87.00 88 PHE A C 1
ATOM 654 O O . PHE A 1 88 ? 14.099 -1.912 -23.711 1.00 87.00 88 PHE A O 1
ATOM 661 N N . ASP A 1 89 ? 12.080 -1.536 -22.805 1.00 84.56 89 ASP A N 1
ATOM 662 C CA . ASP A 1 89 ? 11.998 -0.150 -23.239 1.00 84.56 89 ASP A CA 1
ATOM 663 C C . ASP A 1 89 ? 12.663 0.758 -22.196 1.00 84.56 89 ASP A C 1
ATOM 665 O O . ASP A 1 89 ? 12.139 0.988 -21.103 1.00 84.56 89 ASP A O 1
ATOM 669 N N . TYR A 1 90 ? 13.846 1.268 -22.539 1.00 84.88 90 TYR A N 1
ATOM 670 C CA . TYR A 1 90 ? 14.627 2.172 -21.695 1.00 84.88 90 TYR A CA 1
ATOM 671 C C . TYR A 1 90 ? 14.440 3.652 -22.060 1.00 84.88 90 TYR A C 1
ATOM 673 O O . TYR A 1 90 ? 15.088 4.507 -21.450 1.00 84.88 90 TYR A O 1
ATOM 681 N N . ASP A 1 91 ? 13.561 3.993 -23.012 1.00 88.88 91 ASP A N 1
ATOM 682 C CA . ASP A 1 91 ? 13.235 5.392 -23.300 1.00 88.88 91 ASP A CA 1
ATOM 683 C C . ASP A 1 91 ? 12.268 5.946 -22.242 1.00 88.88 91 ASP A C 1
ATOM 685 O O . ASP A 1 91 ? 11.053 6.050 -22.416 1.00 88.88 91 ASP A O 1
ATOM 689 N N . VAL A 1 92 ? 12.830 6.334 -21.097 1.00 82.88 92 VAL A N 1
ATOM 690 C CA . VAL A 1 92 ? 12.082 6.829 -19.932 1.00 82.88 92 VAL A CA 1
ATOM 691 C C . VAL A 1 92 ? 11.237 8.073 -20.254 1.00 82.88 92 VAL A C 1
ATOM 693 O O . VAL A 1 92 ? 10.189 8.287 -19.629 1.00 82.88 92 VAL A O 1
ATOM 696 N N . ILE A 1 93 ? 11.675 8.890 -21.219 1.00 85.50 93 ILE A N 1
ATOM 697 C CA . ILE A 1 93 ? 11.008 10.137 -21.612 1.00 85.50 93 ILE A CA 1
ATOM 698 C C . ILE A 1 93 ? 9.898 9.838 -22.618 1.00 85.50 93 ILE A C 1
ATOM 700 O O . ILE A 1 93 ? 8.747 10.215 -22.373 1.00 85.50 93 ILE A O 1
ATOM 704 N N . GLY A 1 94 ? 10.226 9.146 -23.714 1.00 84.94 94 GLY A N 1
ATOM 705 C CA . GLY A 1 94 ? 9.288 8.792 -24.779 1.00 84.94 94 GLY A CA 1
ATOM 706 C C . GLY A 1 94 ? 8.165 7.888 -24.282 1.00 84.94 94 GLY A C 1
ATOM 707 O O . GLY A 1 94 ? 6.990 8.173 -24.523 1.00 84.94 94 GLY A O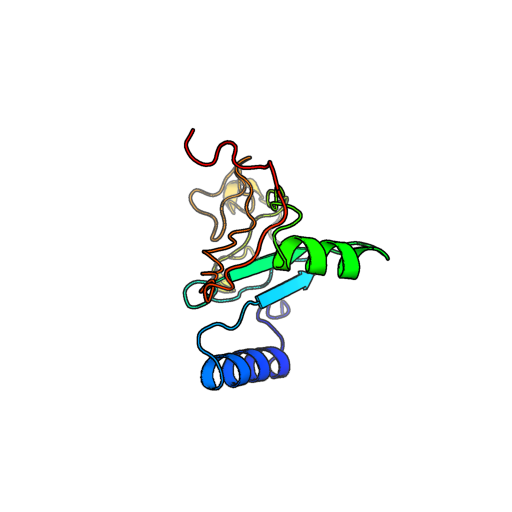 1
ATOM 708 N N . ALA A 1 95 ? 8.501 6.886 -23.468 1.00 81.00 95 ALA A N 1
ATOM 709 C CA . ALA A 1 95 ? 7.535 5.984 -22.844 1.00 81.00 95 ALA A CA 1
ATOM 710 C C . ALA A 1 95 ? 6.881 6.563 -21.576 1.00 81.00 95 ALA A C 1
ATOM 712 O O . ALA A 1 95 ? 5.991 5.948 -20.987 1.00 81.00 95 ALA A O 1
ATOM 713 N N . ARG A 1 96 ? 7.284 7.770 -21.149 1.00 83.31 96 ARG A N 1
ATOM 714 C CA . ARG A 1 96 ? 6.673 8.530 -20.042 1.00 83.31 96 ARG A CA 1
ATOM 715 C C . ARG A 1 96 ? 6.576 7.730 -18.735 1.00 83.31 96 ARG A C 1
ATOM 717 O O . ARG A 1 96 ? 5.581 7.815 -18.010 1.00 83.31 96 ARG A O 1
ATOM 724 N N . GLN A 1 97 ? 7.617 6.958 -18.433 1.00 78.44 97 GLN A N 1
ATOM 725 C CA . GLN A 1 97 ? 7.589 5.922 -17.394 1.00 78.44 97 GLN A CA 1
ATOM 726 C C . GLN A 1 97 ? 7.641 6.479 -15.959 1.00 78.44 97 GLN A C 1
ATOM 728 O O . GLN A 1 97 ? 7.330 5.788 -14.988 1.00 78.44 97 GLN A O 1
ATOM 733 N N . THR A 1 98 ? 8.041 7.738 -15.783 1.00 78.81 98 THR A N 1
ATOM 734 C CA . THR A 1 98 ? 8.170 8.366 -14.459 1.00 78.81 98 THR A CA 1
ATOM 735 C C . THR A 1 98 ? 7.154 9.479 -14.260 1.00 78.81 98 THR A C 1
ATOM 737 O O . THR A 1 98 ? 6.628 10.057 -15.209 1.00 78.81 98 THR A O 1
ATOM 740 N N . TYR A 1 99 ? 6.900 9.828 -12.999 1.00 77.06 99 TYR A N 1
ATOM 741 C CA . TYR A 1 99 ? 5.996 10.916 -12.624 1.00 77.06 99 TYR A CA 1
ATOM 742 C C . TYR A 1 99 ? 6.350 12.279 -13.240 1.00 77.06 99 TYR A C 1
ATOM 744 O O . TYR A 1 99 ? 5.463 13.114 -13.375 1.00 77.06 99 TYR A O 1
ATOM 752 N N . LEU A 1 100 ? 7.621 12.506 -13.597 1.00 80.31 100 LEU A N 1
ATOM 753 C CA . LEU A 1 100 ? 8.087 13.729 -14.257 1.00 80.31 100 LEU A CA 1
ATOM 754 C C . LEU A 1 100 ? 7.521 13.846 -15.673 1.00 80.31 100 LEU A C 1
ATOM 756 O O . LEU A 1 100 ? 7.063 14.911 -16.080 1.00 80.31 100 LEU A O 1
ATOM 760 N N . PHE A 1 101 ? 7.521 12.739 -16.412 1.00 81.62 101 PHE A N 1
ATOM 761 C CA . PHE A 1 101 ? 7.067 12.705 -17.801 1.00 81.62 101 PHE A CA 1
ATOM 762 C C . PHE A 1 101 ? 5.607 12.271 -17.915 1.00 81.62 101 PHE A C 1
ATOM 764 O O . PHE A 1 101 ? 4.969 12.466 -18.948 1.00 81.62 101 PHE A O 1
ATOM 771 N N . ARG A 1 102 ? 5.013 11.723 -16.857 1.00 75.06 102 ARG A N 1
ATOM 772 C CA . ARG A 1 102 ? 3.634 11.245 -16.864 1.00 75.06 102 ARG A CA 1
ATOM 773 C C . ARG A 1 102 ? 2.644 12.322 -16.435 1.00 75.06 102 ARG A C 1
ATOM 775 O O . ARG A 1 102 ? 2.795 12.952 -15.399 1.00 75.06 102 ARG A O 1
ATOM 782 N N . ARG A 1 103 ? 1.563 12.488 -17.207 1.00 66.12 103 ARG A N 1
ATOM 783 C CA . ARG A 1 103 ? 0.531 13.500 -16.920 1.00 66.12 103 ARG A CA 1
ATOM 784 C C . ARG A 1 103 ? -0.354 13.155 -15.713 1.00 66.12 103 ARG A C 1
ATOM 786 O O . ARG A 1 103 ? -0.762 14.072 -15.009 1.00 66.12 103 ARG A O 1
ATOM 793 N N . GLN A 1 104 ? -0.670 11.874 -15.478 1.00 66.38 104 GLN A N 1
ATOM 794 C CA . GLN A 1 104 ? -1.573 11.432 -14.400 1.00 66.38 104 GLN A CA 1
ATOM 795 C C . GLN A 1 104 ? -1.177 10.040 -13.859 1.00 66.38 104 GLN A C 1
ATOM 797 O O . GLN A 1 104 ? -1.468 9.033 -14.505 1.00 66.38 104 GLN A O 1
ATOM 802 N N . PRO A 1 105 ? -0.486 9.949 -12.708 1.00 62.44 105 PRO A N 1
ATOM 803 C CA . PRO A 1 105 ? -0.281 8.680 -12.010 1.00 62.44 105 PRO A CA 1
ATOM 804 C C . PRO A 1 105 ? -1.527 8.283 -11.198 1.00 62.44 105 PRO A C 1
ATOM 806 O O . PRO A 1 105 ? -2.288 9.149 -10.767 1.00 62.44 105 PRO A O 1
ATOM 809 N N . ALA A 1 106 ? -1.719 6.982 -10.947 1.00 61.47 106 ALA A N 1
ATOM 810 C CA . ALA A 1 106 ? -2.881 6.477 -10.201 1.00 61.47 106 ALA A CA 1
ATOM 811 C C . ALA A 1 106 ? -2.908 6.973 -8.744 1.00 61.47 106 ALA A C 1
ATOM 813 O O . ALA A 1 106 ? -3.973 7.207 -8.173 1.00 61.47 106 ALA A O 1
ATOM 814 N N . LEU A 1 107 ? -1.726 7.177 -8.157 1.00 60.19 107 LEU A N 1
ATOM 815 C CA . LEU A 1 107 ? -1.540 7.854 -6.878 1.00 60.19 107 LEU A CA 1
ATOM 816 C C . LEU A 1 107 ? -0.572 9.038 -7.060 1.00 60.19 107 LEU A C 1
ATOM 818 O O . LEU A 1 107 ? 0.469 8.877 -7.702 1.00 60.19 107 LEU A O 1
ATOM 822 N N . PRO A 1 108 ? -0.886 10.229 -6.516 1.00 59.50 108 PRO A N 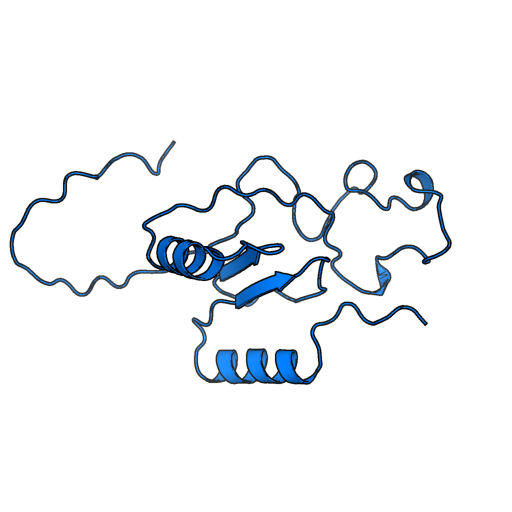1
ATOM 823 C CA . PRO A 1 108 ? -0.031 11.406 -6.662 1.00 59.50 108 PRO A CA 1
ATOM 824 C C . PRO A 1 108 ? 1.261 11.275 -5.838 1.00 59.50 108 PRO A C 1
ATOM 826 O O . PRO A 1 108 ? 1.220 10.809 -4.706 1.00 59.50 108 PRO A O 1
ATOM 829 N N . LEU A 1 109 ? 2.397 11.757 -6.362 1.00 53.16 109 LEU A N 1
ATOM 830 C CA . LEU A 1 109 ? 3.701 11.759 -5.659 1.00 53.16 109 LEU A CA 1
ATOM 831 C C . LEU A 1 109 ? 4.007 13.087 -4.932 1.00 53.16 109 LEU A C 1
ATOM 833 O O . LEU A 1 109 ? 5.158 13.419 -4.673 1.00 53.16 109 LEU A O 1
ATOM 837 N N . ARG A 1 110 ? 2.986 13.914 -4.668 1.00 49.00 110 ARG A N 1
ATOM 838 C CA . ARG A 1 110 ? 3.163 15.276 -4.125 1.00 49.00 110 ARG A CA 1
ATOM 839 C C . ARG A 1 110 ? 3.654 15.262 -2.664 1.00 49.00 110 ARG A C 1
ATOM 841 O O . ARG A 1 110 ? 3.316 14.323 -1.959 1.00 49.00 110 ARG A O 1
ATOM 848 N N . PRO A 1 111 ? 4.292 16.347 -2.165 1.00 30.11 111 PRO A N 1
ATOM 849 C CA . PRO A 1 111 ? 4.720 16.505 -0.761 1.00 30.11 111 PRO A CA 1
ATOM 850 C C . PRO A 1 111 ? 3.563 16.684 0.244 1.00 30.11 111 PRO A C 1
ATOM 852 O O . PRO A 1 111 ? 3.769 17.091 1.383 1.00 30.11 111 PRO A O 1
ATOM 855 N N . ARG A 1 112 ? 2.320 16.413 -0.171 1.00 29.72 112 ARG A N 1
ATOM 856 C CA . ARG A 1 112 ? 1.196 16.266 0.756 1.00 29.72 112 ARG A CA 1
ATOM 857 C C . ARG A 1 112 ? 1.187 14.810 1.188 1.00 29.72 112 ARG A C 1
ATOM 859 O O . ARG A 1 112 ? 1.324 13.969 0.308 1.00 29.72 112 ARG A O 1
ATOM 866 N N . PRO A 1 113 ? 1.003 14.496 2.473 1.00 34.22 113 PRO A N 1
ATOM 867 C CA . PRO A 1 113 ? 1.186 13.140 2.959 1.00 34.22 113 PRO A CA 1
ATOM 868 C C . PRO A 1 113 ? 0.231 12.177 2.247 1.00 34.22 113 PRO A C 1
ATOM 870 O O . PRO A 1 113 ? -0.975 12.163 2.488 1.00 34.22 113 PRO A O 1
ATOM 873 N N . VAL A 1 114 ? 0.771 11.388 1.320 1.00 39.56 114 VAL A N 1
ATOM 874 C CA . VAL A 1 114 ? 0.069 10.320 0.608 1.00 39.56 114 VAL A CA 1
ATOM 875 C C . VAL A 1 114 ? 0.232 9.038 1.409 1.00 39.56 114 VAL A C 1
ATOM 877 O O . VAL A 1 114 ? 0.815 8.046 0.990 1.00 39.56 114 VAL A O 1
ATOM 880 N N . ILE A 1 115 ? -0.370 9.081 2.589 1.00 43.31 115 ILE A N 1
ATOM 881 C CA . ILE A 1 115 ? -1.115 7.961 3.136 1.00 43.31 115 ILE A CA 1
ATOM 882 C C . ILE A 1 115 ? -2.545 8.475 3.191 1.00 43.31 115 ILE A C 1
ATOM 884 O O . ILE A 1 115 ? -2.892 9.324 4.015 1.00 43.31 115 ILE A O 1
ATOM 888 N N . ARG A 1 116 ? -3.397 7.986 2.291 1.00 41.16 116 ARG A N 1
ATOM 889 C CA . ARG A 1 116 ? -4.813 8.342 2.324 1.00 41.16 116 ARG A CA 1
ATOM 890 C C . ARG A 1 116 ? -5.498 7.504 3.402 1.00 41.16 116 ARG A C 1
ATOM 892 O O . ARG A 1 116 ? -6.188 6.530 3.111 1.00 41.16 116 ARG A O 1
ATOM 899 N N . VAL A 1 117 ? -5.344 7.921 4.658 1.00 41.81 117 VAL A N 1
ATOM 900 C CA . VAL A 1 117 ? -6.305 7.568 5.707 1.00 41.81 117 VAL A CA 1
ATOM 901 C C . VAL A 1 117 ? -7.590 8.323 5.386 1.00 41.81 117 VAL A C 1
ATOM 903 O O . VAL A 1 117 ? -7.802 9.451 5.830 1.00 41.81 117 VAL A O 1
ATOM 906 N N . LEU A 1 118 ? -8.466 7.735 4.573 1.00 36.66 118 LEU A N 1
ATOM 907 C CA . LEU A 1 118 ? -9.831 8.233 4.462 1.00 36.66 118 LEU A CA 1
ATOM 908 C C . LEU A 1 118 ? -10.569 7.806 5.742 1.00 36.66 118 LEU A C 1
ATOM 910 O O . LEU A 1 118 ? -11.163 6.746 5.865 1.00 36.66 118 LEU A O 1
ATOM 914 N N . ARG A 1 119 ? -10.501 8.694 6.736 1.00 33.53 119 ARG A N 1
ATOM 915 C CA . ARG A 1 119 ? -11.489 8.837 7.810 1.00 33.53 119 ARG A CA 1
ATOM 916 C C . ARG A 1 119 ? -11.829 7.536 8.557 1.00 33.53 119 ARG A C 1
ATOM 918 O O . ARG A 1 119 ? -12.884 6.939 8.346 1.00 33.53 119 ARG A O 1
ATOM 925 N N . VAL A 1 120 ? -11.033 7.202 9.573 1.00 33.66 120 VAL A N 1
ATOM 926 C CA . VAL A 1 120 ? -11.525 6.389 10.696 1.00 33.66 120 VAL A CA 1
ATOM 927 C C . VAL A 1 120 ? -12.590 7.221 11.421 1.00 33.66 120 VAL A C 1
ATOM 929 O O . VAL A 1 120 ? -12.279 8.109 12.213 1.00 33.66 120 VAL A O 1
ATOM 932 N N . ARG A 1 121 ? -13.879 7.005 11.120 1.00 29.69 121 ARG A N 1
ATOM 933 C CA . ARG A 1 121 ? -14.959 7.566 11.944 1.00 29.69 121 ARG A CA 1
ATOM 934 C C . ARG A 1 121 ? -14.915 6.862 13.303 1.00 29.69 121 ARG A C 1
ATOM 936 O O . ARG A 1 121 ? -15.513 5.802 13.458 1.00 29.69 121 ARG A O 1
ATOM 943 N N . ARG A 1 122 ? -14.270 7.464 14.311 1.00 36.31 122 ARG A N 1
ATOM 944 C CA . ARG A 1 122 ? -14.586 7.138 15.710 1.00 36.31 122 ARG A CA 1
ATOM 945 C C . ARG A 1 122 ? -16.065 7.474 15.930 1.00 36.31 122 ARG A C 1
ATOM 947 O O . ARG A 1 122 ? -16.423 8.647 16.007 1.00 36.31 122 ARG A O 1
ATOM 954 N N . ARG A 1 123 ? -16.936 6.469 16.066 1.00 34.91 123 ARG A N 1
ATOM 955 C CA . ARG A 1 123 ? -18.129 6.637 16.906 1.00 34.91 123 ARG A CA 1
ATOM 956 C C . ARG A 1 123 ? -17.630 6.577 18.345 1.00 34.91 123 ARG A C 1
ATOM 958 O O . ARG A 1 123 ? -17.504 5.503 18.916 1.00 34.91 123 ARG A O 1
ATOM 965 N N . LEU A 1 124 ? -17.287 7.736 18.903 1.00 36.47 124 LEU A N 1
ATOM 966 C CA . LEU A 1 124 ? -17.102 7.876 20.343 1.00 36.47 124 LEU A CA 1
ATOM 967 C C . LEU A 1 124 ? -18.483 7.748 20.994 1.00 36.47 124 LEU A C 1
ATOM 969 O O . LEU A 1 124 ? -19.237 8.713 21.102 1.00 36.47 124 LEU A O 1
ATOM 973 N N . GLY A 1 125 ? -18.816 6.517 21.384 1.00 31.33 125 GLY A N 1
ATOM 974 C CA . GLY A 1 125 ? -19.762 6.269 22.459 1.00 31.33 125 GLY A CA 1
ATOM 975 C C . GLY A 1 125 ? -19.257 6.996 23.702 1.00 31.33 125 GLY A C 1
ATOM 976 O O . GLY A 1 125 ? -18.128 6.814 24.149 1.00 31.33 125 GLY A O 1
ATOM 977 N N . ARG A 1 126 ? -20.085 7.912 24.179 1.00 34.50 126 ARG A N 1
ATOM 978 C CA . ARG A 1 126 ? -19.845 8.865 25.254 1.00 34.50 126 ARG A CA 1
ATOM 979 C C . ARG A 1 126 ? -19.699 8.130 26.595 1.00 34.50 126 ARG A C 1
ATOM 981 O O . ARG A 1 126 ? -20.713 7.825 27.209 1.00 34.50 126 ARG A O 1
ATOM 988 N N . CYS A 1 127 ? -18.481 7.918 27.094 1.00 27.78 127 CYS A N 1
ATOM 989 C CA . CYS A 1 127 ? -18.275 7.658 28.524 1.00 27.78 127 CYS A CA 1
ATOM 990 C C . CYS A 1 127 ? -17.996 8.983 29.239 1.00 27.78 127 CYS A C 1
ATOM 992 O O . CYS A 1 127 ? -16.945 9.601 29.085 1.00 27.78 127 CYS A O 1
ATOM 994 N N . ARG A 1 128 ? -19.002 9.450 29.986 1.00 36.06 128 ARG A N 1
ATOM 995 C CA . ARG A 1 128 ? -18.873 10.516 30.985 1.00 36.06 128 ARG A CA 1
ATOM 996 C C . ARG A 1 128 ? -17.882 10.060 32.059 1.00 36.06 128 ARG A C 1
ATOM 998 O O . ARG A 1 128 ? -18.109 9.020 32.662 1.00 36.06 128 ARG A O 1
ATOM 1005 N N . GLY A 1 129 ? -16.867 10.868 32.358 1.00 27.17 129 GLY A N 1
ATOM 1006 C CA . GLY A 1 129 ? -16.068 10.688 33.574 1.00 27.17 129 GLY A CA 1
ATOM 1007 C C . GLY A 1 129 ? -14.629 11.170 33.450 1.00 27.17 129 GLY A C 1
ATOM 1008 O O . GLY A 1 129 ? -13.759 10.397 33.090 1.00 27.17 129 GLY A O 1
ATOM 1009 N N . ARG A 1 130 ? -14.430 12.462 33.732 1.00 30.83 130 ARG A N 1
ATOM 1010 C CA . ARG A 1 130 ? -13.218 13.137 34.241 1.00 30.83 130 ARG A CA 1
ATOM 1011 C C . ARG A 1 130 ? -11.892 12.357 34.149 1.00 30.83 130 ARG A C 1
ATOM 1013 O O . ARG A 1 130 ? -11.662 11.455 34.939 1.00 30.83 130 ARG A O 1
ATOM 1020 N N . LEU A 1 131 ? -10.982 12.839 33.302 1.00 27.00 131 LEU A N 1
ATOM 1021 C CA . LEU A 1 131 ? -9.663 13.375 33.680 1.00 27.00 131 LEU A CA 1
ATOM 1022 C C . LEU A 1 131 ? -9.007 13.973 32.423 1.00 27.00 131 LEU A C 1
ATOM 1024 O O . LEU A 1 131 ? -9.173 13.477 31.312 1.00 27.00 131 LEU A O 1
ATOM 1028 N N . ALA A 1 132 ? -8.385 15.131 32.611 1.00 31.48 132 ALA A N 1
ATOM 1029 C CA . ALA A 1 132 ? -7.993 16.081 31.582 1.00 31.48 132 ALA A CA 1
ATOM 1030 C C . ALA A 1 132 ? -7.040 15.503 30.521 1.00 31.48 132 ALA A C 1
ATOM 1032 O O . ALA A 1 132 ? -5.991 14.963 30.852 1.00 31.48 132 ALA A O 1
ATOM 1033 N N . TRP A 1 133 ? -7.378 15.708 29.245 1.00 23.58 133 TRP A N 1
ATOM 1034 C CA . TRP A 1 133 ? -6.447 15.605 28.120 1.00 23.58 133 TRP A CA 1
ATOM 1035 C C . TRP A 1 133 ? -6.511 16.897 27.308 1.00 23.58 133 TRP A C 1
ATOM 1037 O O . TRP A 1 133 ? -7.354 17.089 26.430 1.00 23.58 133 TRP A O 1
ATOM 1047 N N . THR A 1 134 ? -5.616 17.817 27.644 1.00 29.08 134 THR A N 1
ATOM 1048 C CA . THR A 1 134 ? -5.247 18.976 26.836 1.00 29.08 134 THR A CA 1
ATOM 1049 C C . THR A 1 134 ? -4.463 18.501 25.614 1.00 29.08 134 THR A C 1
ATOM 1051 O O . THR A 1 134 ? -3.257 18.314 25.679 1.00 29.08 134 THR A O 1
ATOM 1054 N N . ALA A 1 135 ? -5.149 18.314 24.486 1.00 28.80 135 ALA A N 1
ATOM 1055 C CA . ALA A 1 135 ? -4.549 18.354 23.147 1.00 28.80 135 ALA A CA 1
ATOM 1056 C C . ALA A 1 135 ? -5.632 18.594 22.081 1.00 28.80 135 ALA A C 1
ATOM 1058 O O . ALA A 1 135 ? -5.736 17.889 21.082 1.00 28.80 135 ALA A O 1
ATOM 1059 N N . ALA A 1 136 ? -6.476 19.600 22.305 1.00 30.12 136 ALA A N 1
ATOM 1060 C CA . ALA A 1 136 ? -7.241 20.216 21.232 1.00 30.12 136 ALA A CA 1
ATOM 1061 C C . ALA A 1 136 ? -6.366 21.314 20.619 1.00 30.12 136 ALA A C 1
ATOM 1063 O O . ALA A 1 136 ? -6.279 22.411 21.167 1.00 30.12 136 ALA A O 1
ATOM 1064 N N . ARG A 1 137 ? -5.683 21.026 19.507 1.00 25.23 137 ARG A N 1
ATOM 1065 C CA . ARG A 1 137 ? -5.126 22.083 18.657 1.00 25.23 137 ARG A CA 1
ATOM 1066 C C . ARG A 1 137 ? -4.989 21.626 17.205 1.00 25.23 137 ARG A C 1
ATOM 1068 O O . ARG A 1 137 ? -4.316 20.649 16.912 1.00 25.23 137 ARG A O 1
ATOM 1075 N N . CYS A 1 138 ? -5.643 22.404 16.345 1.00 22.58 138 CYS A N 1
ATOM 1076 C CA . CYS A 1 138 ? -5.415 22.569 14.911 1.00 22.58 138 CYS A CA 1
ATOM 1077 C C . CYS A 1 138 ? -5.559 21.343 14.003 1.00 22.58 138 CYS A C 1
ATOM 1079 O O . CYS A 1 138 ? -4.579 20.718 13.627 1.00 22.58 138 CYS A O 1
ATOM 1081 N N . TRP A 1 139 ? -6.780 21.128 13.511 1.00 26.36 139 TRP A N 1
ATOM 1082 C CA . TRP A 1 139 ? -7.007 20.560 12.176 1.00 26.36 139 TRP A CA 1
ATOM 1083 C C . TRP A 1 139 ? -8.068 21.396 11.459 1.00 26.36 139 TRP A C 1
ATOM 1085 O O . TRP A 1 139 ? -9.202 20.965 11.291 1.00 26.36 139 TRP A O 1
ATOM 1095 N N . LEU A 1 140 ? -7.692 22.638 11.148 1.00 27.27 140 LEU A N 1
ATOM 1096 C CA . LEU A 1 140 ? -8.321 23.565 10.200 1.00 27.27 140 LEU A CA 1
ATOM 1097 C C . LEU A 1 140 ? -7.352 24.749 10.030 1.00 27.27 140 LEU A C 1
ATOM 1099 O O . LEU A 1 140 ? -7.534 25.795 10.640 1.00 27.27 140 LEU A O 1
ATOM 1103 N N . CYS A 1 141 ? -6.278 24.507 9.279 1.00 26.19 141 CYS A N 1
ATOM 1104 C CA . CYS A 1 141 ? -5.500 25.471 8.497 1.00 26.19 141 CYS A CA 1
ATOM 1105 C C . CYS A 1 141 ? -4.839 24.682 7.363 1.00 26.19 141 CYS A C 1
ATOM 1107 O O . CYS A 1 141 ? -4.344 23.568 7.655 1.00 26.19 141 CYS A O 1
#

Secondary structure (DSSP, 8-state):
-PPP-BPPHHHHHHHHHHHHH-TT--EEEE-SS--B---TT-S-EEEES---TTHHHHHHHHHHTSS------SSPBPSSGGGSPPTT---TTTTT-STTT-S--SB--SSS--------------------------S--

pLDDT: mean 71.26, std 22.91, range [22.58, 95.75]

Radius of gyration: 18.67 Å; chains: 1; bounding box: 34×41×59 Å

InterPro domains:
  IPR002772 Glycoside hydrolase family 3 C-terminal domain [PF01915] (6-90)
  IPR036881 Glycoside hydrolase family 3 C-terminal domain superfamily [G3DSA:3.40.50.1700] (3-104)
  IPR036881 Glycoside hydrolase family 3 C-terminal domain superfamily [SSF52279] (6-90)
  IPR044993 Beta-D-xylosidase [PTHR42721] (6-93)

Foldseek 3Di:
DDDALADPPVVVVVVVVVCVVPQQDEEEAADQDAGQDDCVSYLFYHYDPHPPPCVVVVVVCCVVVVDPAQDFDPFFHANGPVLADDPPDPPCQVSVHGPVNDPDGPFDRDSGRPRPNNDPPPPPPDDDDDDDDPDPDDDPD